Protein AF-A0A963TDX3-F1 (afdb_monomer_lite)

Radius of gyration: 19.66 Å; chains: 1; bounding box: 29×56×54 Å

Secondary structure (DSSP, 8-state):
------------------TTSTTPPPPHHHHHHHHHHHHHHHHHSS--SSHHHHHHHHHHTTEEEEEEE-TTSPEEEEETTSTT-EEEE-PPPTTTSS-TT--SEEEESSHHHHH-TTT-PEEE-TTS-SEEE-

Foldseek 3Di:
DDDDDPPDDDPPPPPPCPVPPPDDPQDPVNVVVVVVVVVVVVVQFAEDPDLVVLQVLCVVLQWHWDPDAAPVGWTKTDRPVDQQKIKTFPQDDPVPNDDPQRFGIFIDSHSVCSNDPVNRTFGHTSNNPDTRGD

Sequence (134 aa):
MNCHRNLKFKPDAASVTNPAYSNAPILRQDVERLEAYQNELSRNHGQFNTEPEAVAKSRELGYHPTSQRTRTGARFYKNYNKKNDYISRDIPSRTTEKTHNGGAWKRAKSPDALNSKTIRPRTFNRNLEIRLGD

Structure (mmCIF, N/CA/C/O backbone):
data_AF-A0A963TDX3-F1
#
_entry.id   AF-A0A963TDX3-F1
#
loop_
_atom_site.group_PDB
_atom_site.id
_atom_site.type_symbol
_atom_site.label_atom_id
_atom_site.label_alt_id
_atom_site.label_comp_id
_atom_site.label_asym_id
_atom_site.label_entity_id
_atom_site.label_seq_id
_atom_site.pdbx_PDB_ins_code
_atom_site.Cartn_x
_atom_site.Cartn_y
_atom_site.Cartn_z
_atom_site.occupancy
_atom_site.B_iso_or_equiv
_atom_site.auth_seq_id
_atom_site.auth_comp_id
_atom_site.auth_asym_id
_atom_site.auth_atom_id
_atom_site.pdbx_PDB_model_num
ATOM 1 N N . MET A 1 1 ? 1.841 -34.440 -29.539 1.00 36.19 1 MET A N 1
ATOM 2 C CA . MET A 1 1 ? 2.676 -33.346 -30.073 1.00 36.19 1 MET A CA 1
ATOM 3 C C . MET A 1 1 ? 1.971 -32.009 -29.879 1.00 36.19 1 MET A C 1
ATOM 5 O O . MET A 1 1 ? 0.850 -31.852 -30.334 1.00 36.19 1 MET A O 1
ATOM 9 N N . ASN A 1 2 ? 2.645 -31.116 -29.150 1.00 38.56 2 ASN A N 1
ATOM 10 C CA . ASN A 1 2 ? 2.612 -29.647 -29.177 1.00 38.56 2 ASN A CA 1
ATOM 11 C C . ASN A 1 2 ? 1.271 -28.887 -29.195 1.00 38.56 2 ASN A C 1
ATOM 13 O O . ASN A 1 2 ? 0.738 -28.493 -30.224 1.00 38.56 2 ASN A O 1
ATOM 17 N N . CYS A 1 3 ? 0.814 -28.587 -27.978 1.00 40.19 3 CYS A N 1
ATOM 18 C CA . CYS A 1 3 ? 0.709 -27.245 -27.388 1.00 40.19 3 CYS A CA 1
ATOM 19 C C . CYS A 1 3 ? 1.058 -26.043 -28.301 1.00 40.19 3 CYS A C 1
ATOM 21 O O . CYS A 1 3 ? 2.167 -26.002 -28.818 1.00 40.19 3 CYS A O 1
ATOM 23 N N . HIS A 1 4 ? 0.197 -25.012 -28.327 1.00 35.28 4 HIS A N 1
ATOM 24 C CA . HIS A 1 4 ? 0.498 -23.580 -28.069 1.00 35.28 4 HIS A CA 1
ATOM 25 C C . HIS A 1 4 ? -0.655 -22.688 -28.577 1.00 35.28 4 HIS A C 1
ATOM 27 O O . HIS A 1 4 ? -0.674 -22.255 -29.726 1.00 35.28 4 HIS A O 1
ATOM 33 N N . ARG A 1 5 ? -1.623 -22.365 -27.705 1.00 44.19 5 ARG A N 1
ATOM 34 C CA . ARG A 1 5 ? -2.576 -21.269 -27.948 1.00 44.19 5 ARG A CA 1
ATOM 35 C C . ARG A 1 5 ? -2.016 -19.992 -27.315 1.00 44.19 5 ARG A C 1
ATOM 37 O O . ARG A 1 5 ? -2.227 -19.726 -26.138 1.00 44.19 5 ARG A O 1
ATOM 44 N N . ASN A 1 6 ? -1.279 -19.220 -28.111 1.00 41.41 6 ASN A N 1
ATOM 45 C CA . ASN A 1 6 ? -0.941 -17.831 -27.804 1.00 41.41 6 ASN A CA 1
ATOM 46 C C . ASN A 1 6 ? -2.198 -16.969 -27.999 1.00 41.41 6 ASN A C 1
ATOM 48 O O . ASN A 1 6 ? -2.456 -16.475 -29.096 1.00 41.41 6 ASN A O 1
ATOM 52 N N . LEU A 1 7 ? -2.990 -16.789 -26.942 1.00 39.56 7 LEU A N 1
ATOM 53 C CA . LEU A 1 7 ? -4.008 -15.738 -26.896 1.00 39.56 7 LEU A CA 1
ATOM 54 C C . LEU A 1 7 ? -3.297 -14.395 -26.689 1.00 39.56 7 LEU A C 1
ATOM 56 O O . LEU A 1 7 ? -3.092 -13.941 -25.567 1.00 39.56 7 LEU A O 1
ATOM 60 N N . LYS A 1 8 ? -2.880 -13.774 -27.797 1.00 40.88 8 LYS A N 1
ATOM 61 C CA . LYS A 1 8 ? -2.513 -12.356 -27.823 1.00 40.88 8 LYS A CA 1
ATOM 62 C C . LYS A 1 8 ? -3.788 -11.548 -27.584 1.00 40.88 8 LYS A C 1
ATOM 64 O O . LYS A 1 8 ? -4.683 -11.553 -28.425 1.00 40.88 8 LYS A O 1
ATOM 69 N N . PHE A 1 9 ? -3.863 -10.877 -26.441 1.00 39.81 9 PHE A N 1
ATOM 70 C CA . PHE A 1 9 ? -4.867 -9.854 -26.169 1.00 39.81 9 PHE A CA 1
ATOM 71 C C . PHE A 1 9 ? -4.700 -8.747 -27.223 1.00 39.81 9 PHE A C 1
ATOM 73 O O . PHE A 1 9 ? -3.680 -8.058 -27.241 1.00 39.81 9 PHE A O 1
ATOM 80 N N . LYS A 1 10 ? -5.650 -8.630 -28.155 1.00 38.56 10 LYS A N 1
ATOM 81 C CA . LYS A 1 10 ? -5.771 -7.456 -29.022 1.00 38.56 10 LYS A CA 1
ATOM 82 C C . LYS A 1 10 ? -6.638 -6.454 -28.258 1.00 38.56 10 LYS A C 1
ATOM 84 O O . LYS A 1 10 ? -7.772 -6.811 -27.953 1.00 38.56 10 LYS A O 1
ATOM 89 N N . PRO A 1 11 ? -6.155 -5.255 -27.901 1.00 41.16 11 PRO A N 1
ATOM 90 C CA . PRO A 1 11 ? -7.074 -4.215 -27.474 1.00 41.16 11 PRO A CA 1
ATOM 91 C C . PRO A 1 11 ? -7.937 -3.843 -28.684 1.00 41.16 11 PRO A C 1
ATOM 93 O O . PRO A 1 11 ? -7.400 -3.493 -29.737 1.00 41.16 11 PRO A O 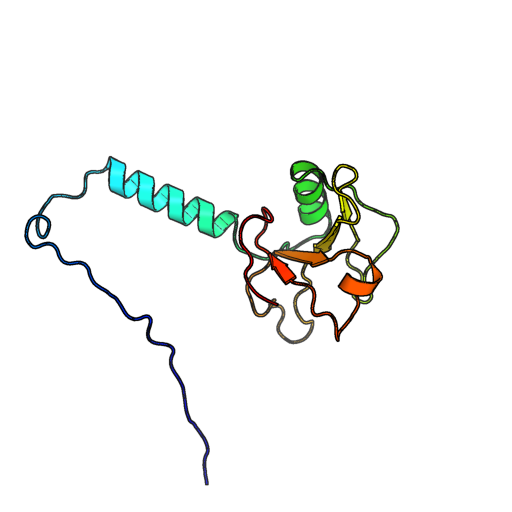1
ATOM 96 N N . ASP A 1 12 ? -9.258 -3.961 -28.544 1.00 38.00 12 ASP A N 1
ATOM 97 C CA . ASP A 1 12 ? -10.204 -3.393 -29.499 1.00 38.00 12 ASP A CA 1
ATOM 98 C C . ASP A 1 12 ? -9.981 -1.882 -29.526 1.00 38.00 12 ASP A C 1
ATOM 100 O O . ASP A 1 12 ? -10.385 -1.137 -28.631 1.00 38.00 12 ASP A O 1
ATOM 104 N N . ALA A 1 13 ? -9.278 -1.436 -30.562 1.00 43.72 13 ALA A N 1
ATOM 105 C CA . ALA A 1 13 ? -9.237 -0.047 -30.953 1.00 43.72 13 ALA A CA 1
ATOM 106 C C . ALA A 1 13 ? -10.621 0.304 -31.505 1.00 43.72 13 ALA A C 1
ATOM 108 O O . ALA A 1 13 ? -10.854 0.262 -32.711 1.00 43.72 13 ALA A O 1
ATOM 109 N N . ALA A 1 14 ? -11.551 0.654 -30.617 1.00 42.44 14 ALA A N 1
ATOM 110 C CA . ALA A 1 14 ? -12.690 1.473 -30.995 1.00 42.44 14 ALA A CA 1
ATOM 111 C C . ALA A 1 14 ? -12.148 2.862 -31.358 1.00 42.44 14 ALA A C 1
ATOM 113 O O . ALA A 1 14 ? -12.127 3.793 -30.554 1.00 42.44 14 ALA A O 1
ATOM 114 N N . SER A 1 15 ? -11.622 2.971 -32.575 1.00 41.16 15 SER A N 1
ATOM 115 C CA . SER A 1 15 ? -11.271 4.230 -33.200 1.00 41.16 15 SER A CA 1
ATOM 116 C C . SER A 1 15 ? -12.565 4.996 -33.453 1.00 41.16 15 SER A C 1
ATOM 118 O O . SER A 1 15 ? -13.273 4.751 -34.429 1.00 41.16 15 SER A O 1
ATOM 120 N N . VAL A 1 16 ? -12.888 5.929 -32.560 1.00 42.41 16 VAL A N 1
ATOM 121 C CA . VAL A 1 16 ? -13.866 6.983 -32.834 1.00 42.41 16 VAL A CA 1
ATOM 122 C C . VAL A 1 16 ? -13.216 7.936 -33.840 1.00 42.41 16 VAL A C 1
ATOM 124 O O . VAL A 1 16 ? -12.650 8.961 -33.474 1.00 42.41 16 VAL A O 1
ATOM 127 N N . THR A 1 17 ? -13.217 7.576 -35.124 1.00 42.34 17 THR A N 1
ATOM 128 C CA . THR A 1 17 ? -12.785 8.483 -36.193 1.00 42.34 17 THR A CA 1
ATOM 129 C C . THR A 1 17 ? -13.976 9.333 -36.599 1.00 42.34 17 THR A C 1
ATOM 131 O O . THR A 1 17 ? -14.741 8.976 -37.492 1.00 42.34 17 THR A O 1
ATOM 134 N N . ASN A 1 18 ? -14.142 10.459 -35.910 1.00 40.03 18 ASN A N 1
ATOM 135 C CA . ASN A 1 18 ? -14.984 11.543 -36.393 1.00 40.03 18 ASN A CA 1
ATOM 136 C C . ASN A 1 18 ? -14.221 12.216 -37.558 1.00 40.03 18 ASN A C 1
ATOM 138 O O . ASN A 1 18 ? -13.119 12.725 -37.329 1.00 40.03 18 ASN A O 1
ATOM 142 N N . PRO A 1 19 ? -14.730 12.211 -38.805 1.00 43.31 19 PRO A N 1
ATOM 143 C CA . PRO A 1 19 ? -13.959 12.596 -39.997 1.00 43.31 19 PRO A CA 1
ATOM 144 C C . PRO A 1 19 ? -13.602 14.094 -40.083 1.00 43.31 19 PRO A C 1
ATOM 146 O O . PRO A 1 19 ? -12.936 14.510 -41.023 1.00 43.31 19 PRO A O 1
ATOM 149 N N . ALA A 1 20 ? -13.990 14.908 -39.097 1.00 41.00 20 ALA A N 1
ATOM 150 C CA . ALA A 1 20 ? -13.657 16.331 -39.030 1.00 41.00 20 ALA A CA 1
ATOM 151 C C . ALA A 1 20 ? -12.249 16.637 -38.466 1.00 41.00 20 ALA A C 1
ATOM 153 O O . ALA A 1 20 ? -11.825 17.787 -38.505 1.00 41.00 20 ALA A O 1
ATOM 154 N N . TYR A 1 21 ? -11.515 15.643 -37.947 1.00 46.25 21 TYR A N 1
ATOM 155 C CA . TYR A 1 21 ? -10.248 15.861 -37.222 1.00 46.25 21 TYR A CA 1
ATOM 156 C C . TYR A 1 21 ? -9.044 15.083 -37.773 1.00 46.25 21 TYR A C 1
ATOM 158 O O . TYR A 1 21 ? -8.055 14.893 -37.071 1.00 46.25 21 TYR A O 1
ATOM 166 N N . SER A 1 22 ? -9.074 14.624 -39.025 1.00 45.69 22 SER A N 1
ATOM 167 C CA . SER A 1 22 ? -7.999 13.764 -39.543 1.00 45.69 22 SER A CA 1
ATOM 168 C C . SER A 1 22 ? -6.717 14.498 -39.967 1.00 45.69 22 SER A C 1
ATOM 170 O O . SER A 1 22 ? -5.749 13.820 -40.279 1.00 45.69 22 SER A O 1
ATOM 172 N N . ASN A 1 23 ? -6.680 15.840 -39.976 1.00 52.78 23 ASN A N 1
ATOM 173 C CA . ASN A 1 23 ? -5.520 16.632 -40.434 1.00 52.78 23 ASN A CA 1
ATOM 174 C C . ASN A 1 23 ? -5.281 17.936 -39.637 1.00 52.78 23 ASN A C 1
ATOM 176 O O . ASN A 1 23 ? -4.645 18.861 -40.142 1.00 52.78 23 ASN A O 1
ATOM 180 N N . ALA A 1 24 ? -5.795 18.056 -38.408 1.00 52.56 24 ALA A N 1
ATOM 181 C CA . ALA A 1 24 ? -5.454 19.207 -37.571 1.00 52.56 24 ALA A CA 1
ATOM 182 C C . ALA A 1 24 ? -3.998 19.066 -37.081 1.00 52.56 24 ALA A C 1
ATOM 184 O O . ALA A 1 24 ? -3.658 18.011 -36.538 1.00 52.56 24 ALA A O 1
ATOM 185 N N . PRO A 1 25 ? -3.123 20.077 -37.251 1.00 58.53 25 PRO A N 1
ATOM 186 C CA . PRO A 1 25 ? -1.798 20.033 -36.651 1.00 58.53 25 PRO A CA 1
ATOM 187 C C . PRO A 1 25 ? -1.965 19.954 -35.132 1.00 58.53 25 PRO A C 1
ATOM 189 O O . PRO A 1 25 ? -2.556 20.847 -34.525 1.00 58.53 25 PRO A O 1
ATOM 192 N N . ILE A 1 26 ? -1.473 18.871 -34.524 1.00 59.91 26 ILE A N 1
ATOM 193 C CA . ILE A 1 26 ? -1.440 18.739 -33.066 1.00 59.91 26 ILE A CA 1
ATOM 194 C C . ILE A 1 26 ? -0.621 19.918 -32.538 1.00 59.91 26 ILE A C 1
ATOM 196 O O . ILE A 1 26 ? 0.539 20.101 -32.918 1.00 59.91 26 ILE A O 1
ATOM 200 N N . LEU A 1 27 ? -1.240 20.756 -31.708 1.00 70.44 27 LEU A N 1
ATOM 201 C CA . LEU A 1 27 ? -0.572 21.923 -31.147 1.00 70.44 27 LEU A CA 1
ATOM 202 C C . LEU A 1 27 ? 0.563 21.452 -30.232 1.00 70.44 27 LEU A C 1
ATOM 204 O O . LEU A 1 27 ? 0.430 20.450 -29.531 1.00 70.44 27 LEU A O 1
ATOM 208 N N . ARG A 1 28 ? 1.679 22.191 -30.190 1.00 71.00 28 ARG A N 1
ATOM 209 C CA . ARG A 1 28 ? 2.822 21.854 -29.315 1.00 71.00 28 ARG A CA 1
ATOM 210 C C . ARG A 1 28 ? 2.401 21.659 -27.852 1.00 71.00 28 ARG A C 1
ATOM 212 O O . ARG A 1 28 ? 2.864 20.726 -27.211 1.00 71.00 28 ARG A O 1
ATOM 219 N N . GLN A 1 29 ? 1.443 22.457 -27.380 1.00 70.56 29 GLN A N 1
ATOM 220 C CA . GLN A 1 29 ? 0.854 22.329 -26.042 1.00 70.56 29 GLN A CA 1
ATOM 221 C C . GLN A 1 29 ? 0.143 20.987 -25.802 1.00 70.56 29 GLN A C 1
ATOM 223 O O . GLN A 1 29 ? 0.140 20.495 -24.676 1.00 70.56 29 GLN A O 1
ATOM 228 N N . ASP A 1 30 ? -0.448 20.374 -26.830 1.00 75.75 30 ASP A N 1
ATOM 229 C CA . ASP A 1 30 ? -1.094 19.066 -26.700 1.00 75.75 30 ASP A CA 1
ATOM 230 C C . ASP A 1 30 ? -0.059 17.936 -26.657 1.00 75.75 30 ASP A C 1
ATOM 232 O O . ASP A 1 30 ? -0.222 17.003 -25.873 1.00 75.75 30 ASP A O 1
ATOM 236 N N . VAL A 1 31 ? 1.036 18.042 -27.423 1.00 78.00 31 VAL A N 1
ATOM 237 C CA . VAL A 1 31 ? 2.172 17.104 -27.333 1.00 78.00 31 VAL A CA 1
ATOM 238 C C . VAL A 1 31 ? 2.805 17.172 -25.943 1.00 78.00 31 VAL A C 1
ATOM 240 O O . VAL A 1 31 ? 2.950 16.141 -25.293 1.00 78.00 31 VAL A O 1
ATOM 243 N N . GLU A 1 32 ? 3.082 18.377 -25.441 1.00 75.56 32 GLU A N 1
ATOM 244 C CA . GLU A 1 32 ? 3.624 18.591 -24.093 1.00 75.56 32 GLU A CA 1
ATOM 245 C C . GLU A 1 32 ? 2.690 18.035 -23.005 1.00 75.56 32 GLU A C 1
ATOM 247 O O . GLU A 1 32 ? 3.141 17.376 -22.066 1.00 75.56 32 GLU A O 1
ATOM 252 N N . ARG A 1 33 ? 1.370 18.233 -23.145 1.00 78.75 33 ARG A N 1
ATOM 253 C CA . ARG A 1 33 ? 0.371 17.665 -22.227 1.00 78.75 33 ARG A CA 1
ATOM 254 C C . ARG A 1 33 ? 0.383 16.134 -22.254 1.00 78.75 33 ARG A C 1
ATOM 256 O O . ARG A 1 33 ? 0.312 15.507 -21.197 1.00 78.75 33 ARG A O 1
ATOM 263 N N . LEU A 1 34 ? 0.464 15.527 -23.438 1.00 77.19 34 LEU A N 1
ATOM 264 C CA . LEU A 1 34 ? 0.514 14.072 -23.594 1.00 77.19 34 LEU A CA 1
ATOM 265 C C . LEU A 1 34 ? 1.810 13.487 -23.021 1.00 77.19 34 LEU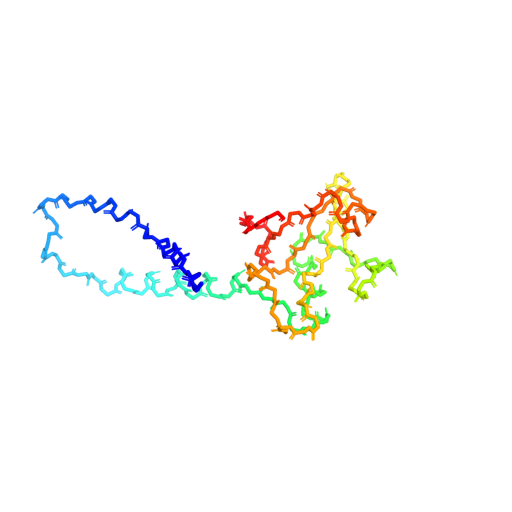 A C 1
ATOM 267 O O . LEU A 1 34 ? 1.761 12.474 -22.325 1.00 77.19 34 LEU A O 1
ATOM 271 N N . GLU A 1 35 ? 2.952 14.132 -23.249 1.00 76.56 35 GLU A N 1
ATOM 272 C CA . GLU A 1 35 ? 4.238 13.726 -22.676 1.00 76.56 35 GLU A CA 1
ATOM 273 C C . GLU A 1 35 ? 4.234 13.826 -21.147 1.00 76.56 35 GLU A C 1
ATOM 275 O O . GLU A 1 35 ? 4.667 12.893 -20.465 1.00 76.56 35 GLU A O 1
ATOM 280 N N . ALA A 1 36 ? 3.682 14.907 -20.589 1.00 72.69 36 ALA A N 1
ATOM 281 C CA . ALA A 1 36 ? 3.515 15.064 -19.147 1.00 72.69 36 ALA A CA 1
ATOM 282 C C . ALA A 1 36 ? 2.640 13.951 -18.551 1.00 72.69 36 ALA A C 1
ATOM 284 O O . ALA A 1 36 ? 3.011 13.361 -17.537 1.00 72.69 36 ALA A O 1
ATOM 285 N N . TYR A 1 37 ? 1.535 13.606 -19.217 1.00 74.12 37 TYR A N 1
ATOM 286 C CA . TYR A 1 37 ? 0.647 12.521 -18.800 1.00 74.12 37 TYR A CA 1
ATOM 287 C C . TYR A 1 37 ? 1.340 11.150 -18.832 1.00 74.12 37 TYR A C 1
ATOM 289 O O . TYR A 1 37 ? 1.244 10.378 -17.878 1.00 74.12 37 TYR A O 1
ATOM 297 N N . GLN A 1 38 ? 2.100 10.849 -19.889 1.00 67.62 38 GLN A N 1
ATOM 298 C CA . GLN A 1 38 ? 2.877 9.605 -19.969 1.00 67.62 38 GLN A CA 1
ATOM 299 C C . GLN A 1 38 ? 3.976 9.540 -18.899 1.00 67.62 38 GLN A C 1
ATOM 301 O O . GLN A 1 38 ? 4.233 8.480 -18.328 1.00 67.62 38 GLN A O 1
ATOM 306 N N . ASN A 1 39 ? 4.610 10.672 -18.588 1.00 71.88 39 ASN A N 1
ATOM 307 C CA . ASN A 1 39 ? 5.628 10.769 -17.545 1.00 71.88 39 ASN A CA 1
ATOM 308 C C . ASN A 1 39 ? 5.030 10.628 -16.134 1.00 71.88 39 ASN A C 1
ATOM 310 O O . ASN A 1 39 ? 5.607 9.982 -15.263 1.00 71.88 39 ASN A O 1
ATOM 314 N N . GLU A 1 40 ? 3.847 11.189 -15.900 1.00 69.94 40 GLU A N 1
ATOM 315 C CA . GLU A 1 40 ? 3.092 10.980 -14.668 1.00 69.94 40 GLU A CA 1
ATOM 316 C C . GLU A 1 40 ? 2.703 9.505 -14.506 1.00 69.94 40 GLU A C 1
ATOM 318 O O . GLU A 1 40 ? 2.968 8.906 -13.461 1.00 69.94 40 GLU A O 1
ATOM 323 N N . LEU A 1 41 ? 2.153 8.887 -15.554 1.00 67.00 41 LEU A N 1
ATOM 324 C CA . LEU A 1 41 ? 1.825 7.464 -15.558 1.00 67.00 41 LEU A CA 1
ATOM 325 C C . LEU A 1 41 ? 3.055 6.598 -15.282 1.00 67.00 41 LEU A C 1
ATOM 327 O O . LEU A 1 41 ? 2.975 5.704 -14.443 1.00 67.00 41 LEU A O 1
ATOM 331 N N . SER A 1 42 ? 4.193 6.868 -15.927 1.00 65.88 42 SER A N 1
ATOM 332 C CA . SER A 1 42 ? 5.417 6.079 -15.743 1.00 65.88 42 SER A CA 1
ATOM 333 C C . SER A 1 42 ? 6.006 6.211 -14.336 1.00 65.88 42 SER A C 1
ATOM 335 O O . SER A 1 42 ? 6.522 5.234 -13.800 1.00 65.88 42 SER A O 1
ATOM 337 N N . ARG A 1 43 ? 5.885 7.388 -13.706 1.00 65.75 43 ARG A N 1
ATOM 338 C CA . ARG A 1 43 ? 6.310 7.624 -12.317 1.00 65.75 43 ARG A CA 1
ATOM 339 C C . ARG A 1 43 ? 5.360 7.012 -11.297 1.00 65.75 43 ARG A C 1
ATOM 341 O O . ARG A 1 43 ? 5.811 6.590 -10.233 1.00 65.75 43 ARG A O 1
ATOM 348 N N . ASN A 1 44 ? 4.066 6.972 -11.607 1.00 69.06 44 ASN A N 1
ATOM 349 C CA . ASN A 1 44 ? 3.017 6.480 -10.715 1.00 69.06 44 ASN A CA 1
ATOM 350 C C . ASN A 1 44 ? 2.799 4.964 -10.832 1.00 69.06 44 ASN A C 1
ATOM 352 O O . ASN A 1 44 ? 2.322 4.337 -9.880 1.00 69.06 44 ASN A O 1
ATOM 356 N N . HIS A 1 45 ? 3.170 4.355 -11.958 1.00 67.00 45 HIS A N 1
ATOM 357 C CA . HIS A 1 45 ? 3.300 2.909 -12.116 1.00 67.00 45 HIS A CA 1
ATOM 358 C C . HIS A 1 45 ? 4.673 2.422 -11.652 1.00 67.00 45 HIS A C 1
ATOM 360 O O . HIS A 1 45 ? 5.675 3.115 -11.776 1.00 67.00 45 HIS A O 1
ATOM 366 N N . GLY A 1 46 ? 4.733 1.193 -11.144 1.00 71.12 46 GLY A N 1
ATOM 367 C CA . GLY A 1 46 ? 6.001 0.539 -10.847 1.00 71.12 46 GLY A CA 1
ATOM 368 C C . GLY A 1 46 ? 6.217 0.202 -9.379 1.00 71.12 46 GLY A C 1
ATOM 369 O O . GLY A 1 46 ? 5.502 0.632 -8.475 1.00 71.12 46 GLY A O 1
ATOM 370 N N . GLN A 1 47 ? 7.226 -0.634 -9.177 1.00 77.75 47 GLN A N 1
ATOM 371 C CA . GLN A 1 47 ? 7.592 -1.228 -7.899 1.00 77.75 47 GLN A CA 1
ATOM 372 C C . GLN A 1 47 ? 8.477 -0.264 -7.106 1.00 77.75 47 GLN A C 1
ATOM 374 O O . GLN A 1 47 ? 9.220 0.522 -7.691 1.00 77.75 47 GLN A O 1
ATOM 379 N N . PHE A 1 48 ? 8.457 -0.360 -5.776 1.00 84.12 48 PHE A N 1
ATOM 380 C CA . PHE A 1 48 ? 9.499 0.277 -4.969 1.00 84.12 48 PHE A CA 1
ATOM 381 C C . PHE A 1 48 ? 10.722 -0.633 -4.906 1.00 84.12 48 PHE A C 1
ATOM 383 O O . PHE A 1 48 ? 10.623 -1.784 -4.459 1.00 84.12 48 PHE A O 1
ATOM 390 N N . ASN A 1 49 ? 11.878 -0.095 -5.283 1.00 76.81 49 ASN A N 1
ATOM 391 C CA . ASN A 1 49 ? 13.131 -0.848 -5.292 1.00 76.81 49 ASN A CA 1
ATOM 392 C C . ASN A 1 49 ? 13.665 -1.049 -3.868 1.00 76.81 49 ASN A C 1
ATOM 394 O O . ASN A 1 49 ? 14.299 -2.061 -3.573 1.00 76.81 49 ASN A O 1
ATOM 398 N N . THR A 1 50 ? 13.359 -0.123 -2.953 1.00 85.31 50 THR A N 1
ATOM 399 C CA . THR A 1 50 ? 13.888 -0.135 -1.581 1.00 85.31 50 THR A CA 1
ATOM 400 C C . THR A 1 50 ? 12.801 0.104 -0.523 1.00 85.31 50 THR A C 1
ATOM 402 O O . THR A 1 50 ? 11.754 0.691 -0.799 1.00 85.31 50 THR A O 1
ATOM 405 N N . GLU A 1 51 ? 13.027 -0.361 0.716 1.00 87.06 51 GLU A N 1
ATOM 406 C CA . GLU A 1 51 ? 12.124 -0.071 1.849 1.00 87.06 51 GLU A CA 1
ATOM 407 C C . GLU A 1 51 ? 12.066 1.435 2.179 1.00 87.06 51 GLU A C 1
ATOM 409 O O . GLU A 1 51 ? 10.952 1.933 2.337 1.00 87.06 51 GLU A O 1
ATOM 414 N N . PRO A 1 52 ? 13.183 2.194 2.237 1.00 91.56 52 PRO A N 1
ATOM 415 C CA . PRO A 1 52 ? 13.139 3.635 2.503 1.00 91.56 52 PRO A CA 1
ATOM 416 C C . PRO A 1 52 ? 12.268 4.424 1.521 1.00 91.56 52 PRO A C 1
ATOM 418 O O . PRO A 1 52 ? 11.504 5.290 1.942 1.00 91.56 52 PRO A O 1
ATOM 421 N N . GLU A 1 53 ? 12.319 4.084 0.232 1.00 90.19 53 GLU A N 1
ATOM 422 C CA . GLU A 1 53 ? 11.483 4.704 -0.801 1.00 90.19 53 GLU A CA 1
ATOM 423 C C . GLU A 1 53 ? 9.988 4.454 -0.544 1.00 90.19 53 GLU A C 1
ATOM 425 O O . GLU A 1 53 ? 9.172 5.376 -0.592 1.00 90.19 53 GLU A O 1
ATOM 430 N N . ALA A 1 54 ? 9.630 3.216 -0.192 1.00 91.19 54 ALA A N 1
ATOM 431 C CA . ALA A 1 54 ? 8.265 2.876 0.190 1.00 91.19 54 ALA A CA 1
ATOM 432 C C . ALA A 1 54 ? 7.838 3.606 1.476 1.00 91.19 54 ALA A C 1
ATOM 434 O O . ALA A 1 54 ? 6.716 4.094 1.556 1.00 91.19 54 ALA A O 1
ATOM 435 N N . VAL A 1 55 ? 8.720 3.737 2.474 1.00 94.50 55 VAL A N 1
ATOM 436 C CA . VAL A 1 55 ? 8.429 4.474 3.719 1.00 94.50 55 VAL A CA 1
ATOM 437 C C . VAL A 1 55 ? 8.163 5.955 3.446 1.00 94.50 55 VAL A C 1
ATOM 439 O O . VAL A 1 55 ? 7.219 6.513 4.005 1.00 94.50 55 VAL A O 1
ATOM 442 N N . ALA A 1 56 ? 8.976 6.599 2.607 1.00 93.81 56 ALA A N 1
ATOM 443 C CA . ALA A 1 56 ? 8.760 7.991 2.225 1.00 93.81 56 ALA A CA 1
ATOM 444 C C . ALA A 1 56 ? 7.392 8.148 1.551 1.00 93.81 56 ALA A C 1
ATOM 446 O O . ALA A 1 56 ? 6.560 8.936 2.008 1.00 93.81 56 ALA A O 1
ATOM 447 N N . LYS A 1 57 ? 7.102 7.294 0.561 1.00 93.56 57 LYS A N 1
ATOM 448 C CA . LYS A 1 57 ? 5.839 7.364 -0.173 1.00 93.56 57 LYS A CA 1
ATOM 449 C C . LYS A 1 57 ? 4.623 7.029 0.691 1.00 93.56 57 LYS A C 1
ATOM 451 O O . LYS A 1 57 ? 3.577 7.649 0.538 1.00 93.56 57 LYS A O 1
ATOM 456 N N . SER A 1 58 ? 4.735 6.089 1.632 1.00 94.50 58 SER A N 1
ATOM 457 C CA . SER A 1 58 ? 3.626 5.764 2.534 1.00 94.50 58 SER A CA 1
ATOM 458 C C . SER A 1 58 ? 3.228 6.976 3.377 1.00 94.50 58 SER A C 1
ATOM 460 O O . SER A 1 58 ? 2.039 7.217 3.567 1.00 94.50 58 SER A O 1
ATOM 462 N N . ARG A 1 59 ? 4.214 7.745 3.862 1.00 95.38 59 ARG A N 1
ATOM 463 C CA . ARG A 1 59 ? 3.983 8.936 4.690 1.00 95.38 59 ARG A CA 1
ATOM 464 C C . ARG A 1 59 ? 3.265 10.032 3.913 1.00 95.38 59 ARG A C 1
ATOM 466 O O . ARG A 1 59 ? 2.314 10.593 4.444 1.00 95.38 59 ARG A O 1
ATOM 473 N N . GLU A 1 60 ? 3.652 10.270 2.659 1.00 94.06 60 GLU A N 1
ATOM 474 C CA . GLU A 1 60 ? 2.937 11.191 1.759 1.00 94.06 60 GLU A CA 1
ATOM 475 C C . GLU A 1 60 ? 1.457 10.808 1.606 1.00 94.06 60 GLU A C 1
ATOM 477 O O . GLU A 1 60 ? 0.585 11.668 1.570 1.00 94.06 60 GLU A O 1
ATOM 482 N N . LEU A 1 61 ? 1.158 9.506 1.580 1.00 92.44 61 LEU A N 1
ATOM 483 C CA . LEU A 1 61 ? -0.202 8.972 1.449 1.00 92.44 61 LEU A CA 1
ATOM 484 C C . LEU A 1 61 ? -0.974 8.907 2.784 1.00 92.44 61 LEU A C 1
ATOM 486 O O . LEU A 1 61 ? -2.076 8.348 2.839 1.00 92.44 61 LEU A O 1
ATOM 490 N N . GLY A 1 62 ? -0.403 9.424 3.877 1.00 94.88 62 GLY A N 1
ATOM 491 C CA . GLY A 1 62 ? -1.004 9.398 5.215 1.00 94.88 62 GLY A CA 1
ATOM 492 C C . GLY A 1 62 ? -0.947 8.030 5.905 1.00 94.88 62 GLY A C 1
ATOM 493 O O . GLY A 1 62 ? -1.733 7.750 6.812 1.00 94.88 62 GLY A O 1
ATOM 494 N N . TYR A 1 63 ? -0.049 7.149 5.464 1.00 96.19 63 TYR A N 1
ATOM 495 C CA . TYR A 1 63 ? 0.218 5.866 6.102 1.00 96.19 63 TYR A CA 1
ATOM 496 C C . TYR A 1 63 ? 1.493 5.922 6.932 1.00 96.19 63 TYR A C 1
ATOM 498 O O . TYR A 1 63 ? 2.544 6.410 6.511 1.00 96.19 63 TYR A O 1
ATOM 506 N N . HIS A 1 64 ? 1.420 5.309 8.103 1.00 95.12 64 HIS A N 1
ATOM 507 C CA . HIS A 1 64 ? 2.514 5.279 9.053 1.00 95.12 64 HIS A CA 1
ATOM 508 C C . HIS A 1 64 ? 3.094 3.868 9.152 1.00 95.12 64 HIS A C 1
ATOM 510 O O . HIS A 1 64 ? 2.330 2.897 9.197 1.00 95.12 64 HIS A O 1
ATOM 516 N N . PRO A 1 65 ? 4.430 3.732 9.198 1.00 94.25 65 PRO A N 1
ATOM 517 C CA . PRO A 1 65 ? 5.078 2.442 9.371 1.00 94.25 65 PRO A CA 1
ATOM 518 C C . PRO A 1 65 ? 4.709 1.832 10.721 1.00 94.25 65 PRO A C 1
ATOM 520 O O . PRO A 1 65 ? 4.687 2.513 11.744 1.00 94.25 65 PRO A O 1
ATOM 523 N N . THR A 1 66 ? 4.466 0.529 10.722 1.00 92.81 66 THR A N 1
ATOM 524 C CA . THR A 1 66 ? 4.270 -0.256 11.943 1.00 92.81 66 THR A CA 1
ATOM 525 C C . THR A 1 66 ? 5.529 -1.072 12.261 1.00 92.81 66 THR A C 1
ATOM 527 O O . THR A 1 66 ? 6.469 -1.143 11.458 1.00 92.81 66 THR A O 1
ATOM 530 N N . SER A 1 67 ? 5.565 -1.687 13.444 1.00 92.19 67 SER A N 1
ATOM 531 C CA . SER A 1 67 ? 6.587 -2.676 13.816 1.00 92.19 67 SER A CA 1
ATOM 532 C C . SER A 1 67 ? 6.354 -4.044 13.164 1.00 92.19 67 SER A C 1
ATOM 534 O O . SER A 1 67 ? 7.270 -4.861 13.102 1.00 92.19 67 SER A O 1
ATOM 536 N N . GLN A 1 68 ? 5.146 -4.298 12.659 1.00 91.69 68 GLN A N 1
ATOM 537 C CA . GLN A 1 68 ? 4.767 -5.574 12.067 1.00 91.69 68 GLN A CA 1
ATOM 538 C C . GLN A 1 68 ? 5.260 -5.691 10.616 1.00 91.69 68 GLN A C 1
ATOM 540 O O . GLN A 1 68 ? 5.376 -4.703 9.881 1.00 91.69 68 GLN A O 1
ATOM 545 N N . ARG A 1 69 ? 5.522 -6.930 10.189 1.00 92.75 69 ARG A N 1
ATOM 546 C CA . ARG A 1 69 ? 6.021 -7.257 8.849 1.00 92.75 69 ARG A CA 1
ATOM 547 C C . ARG A 1 69 ? 5.224 -8.383 8.198 1.00 92.75 69 ARG A C 1
ATOM 549 O O . ARG A 1 69 ? 4.655 -9.238 8.876 1.00 92.75 69 ARG A O 1
ATOM 556 N N . THR A 1 70 ? 5.201 -8.380 6.870 1.00 88.94 70 THR A N 1
ATOM 557 C CA . THR A 1 70 ? 4.665 -9.467 6.054 1.00 88.94 70 THR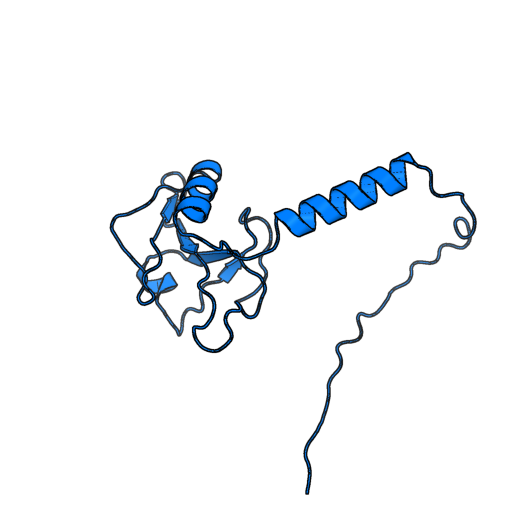 A CA 1
ATOM 558 C C . THR A 1 70 ? 5.536 -10.711 6.205 1.00 88.94 70 THR A C 1
ATOM 560 O O . THR A 1 70 ? 6.705 -10.634 6.587 1.00 88.94 70 THR A O 1
ATOM 563 N N . ARG A 1 71 ? 5.004 -11.871 5.810 1.00 85.25 71 ARG A N 1
ATOM 564 C CA . ARG A 1 71 ? 5.770 -13.132 5.741 1.00 85.25 71 ARG A CA 1
ATOM 565 C C . ARG A 1 71 ? 7.004 -13.044 4.838 1.00 85.25 71 ARG A C 1
ATOM 567 O O . ARG A 1 71 ? 7.952 -13.797 5.015 1.00 85.25 71 ARG A O 1
ATOM 574 N N . THR A 1 72 ? 6.982 -12.135 3.869 1.00 82.31 72 THR A N 1
ATOM 575 C CA . THR A 1 72 ? 8.075 -11.873 2.924 1.00 82.31 72 THR A CA 1
ATOM 576 C C . THR A 1 72 ? 9.016 -10.756 3.389 1.00 82.31 72 THR A C 1
ATOM 578 O O . THR A 1 72 ? 9.934 -10.390 2.662 1.00 82.31 72 THR A O 1
ATOM 581 N N . GLY A 1 73 ? 8.812 -10.216 4.596 1.00 86.38 73 GLY A N 1
ATOM 582 C CA . GLY A 1 73 ? 9.696 -9.238 5.230 1.00 86.38 73 GLY A CA 1
ATOM 583 C C . GLY A 1 73 ? 9.392 -7.769 4.921 1.00 86.38 73 GLY A C 1
ATOM 584 O O . GLY A 1 73 ? 10.067 -6.904 5.475 1.00 86.38 73 GLY A O 1
ATOM 585 N N . ALA A 1 74 ? 8.380 -7.448 4.103 1.00 89.44 74 ALA A N 1
ATOM 586 C CA . ALA A 1 74 ? 7.964 -6.056 3.908 1.00 89.44 74 ALA A CA 1
ATOM 587 C C . ALA A 1 74 ? 7.276 -5.513 5.157 1.00 89.44 74 ALA A C 1
ATOM 589 O O . ALA A 1 74 ? 6.512 -6.203 5.826 1.00 89.44 74 ALA A O 1
ATOM 590 N N . ARG A 1 75 ? 7.503 -4.239 5.451 1.00 93.94 75 ARG A N 1
ATOM 591 C CA . ARG A 1 75 ? 6.818 -3.553 6.542 1.00 93.94 75 ARG A CA 1
ATOM 592 C C . ARG A 1 75 ? 5.334 -3.342 6.231 1.00 93.94 75 ARG A C 1
ATOM 594 O O . ARG A 1 75 ? 4.970 -3.055 5.089 1.00 93.94 75 ARG A O 1
ATOM 601 N N . PHE A 1 76 ? 4.492 -3.453 7.257 1.00 94.50 76 PHE A N 1
ATOM 602 C CA . PHE A 1 76 ? 3.111 -2.987 7.189 1.00 94.50 76 PHE A CA 1
ATOM 603 C C . PHE A 1 76 ? 3.023 -1.501 7.503 1.00 94.50 76 PHE A C 1
ATOM 605 O O . PHE A 1 76 ? 3.671 -1.009 8.432 1.00 94.50 76 PHE A O 1
ATOM 612 N N . TYR A 1 77 ? 2.148 -0.812 6.785 1.00 95.69 77 TYR A N 1
ATOM 613 C CA . TYR A 1 77 ? 1.808 0.576 7.034 1.00 95.69 77 TYR A CA 1
ATOM 614 C C . TYR A 1 77 ? 0.308 0.697 7.261 1.00 95.69 77 TYR A C 1
ATOM 616 O O . TYR A 1 77 ? -0.485 0.047 6.579 1.00 95.69 77 TYR A O 1
ATOM 624 N N . LYS A 1 78 ? -0.083 1.535 8.218 1.00 95.62 78 LYS A N 1
ATOM 625 C CA . LYS A 1 78 ? -1.481 1.753 8.591 1.00 95.62 78 LYS A CA 1
ATOM 626 C C . LYS A 1 78 ? -1.860 3.205 8.355 1.00 95.62 78 LYS A C 1
ATOM 628 O O . LYS A 1 78 ? -1.116 4.104 8.746 1.00 95.62 78 LYS A O 1
ATOM 633 N N . ASN A 1 79 ? -3.018 3.430 7.748 1.00 95.44 79 ASN A N 1
ATOM 634 C CA . ASN A 1 79 ? -3.622 4.754 7.712 1.00 95.44 79 ASN A CA 1
ATOM 635 C C . ASN A 1 79 ? -4.514 4.898 8.948 1.00 95.44 79 ASN A C 1
ATOM 637 O O . ASN A 1 79 ? -5.515 4.198 9.074 1.00 95.44 79 ASN A O 1
ATOM 641 N N . TYR A 1 80 ? -4.136 5.766 9.887 1.00 90.69 80 TYR A N 1
ATOM 642 C CA . TYR A 1 80 ? -4.888 5.936 11.135 1.00 90.69 80 TYR A CA 1
ATOM 643 C C . TYR A 1 80 ? -6.181 6.742 10.958 1.00 90.69 80 TYR A C 1
ATOM 645 O O . TYR A 1 80 ? -7.069 6.641 11.799 1.00 90.69 80 TYR A O 1
ATOM 653 N N . ASN A 1 81 ? -6.330 7.455 9.838 1.00 92.69 81 ASN A N 1
ATOM 654 C CA . ASN A 1 81 ? -7.542 8.201 9.495 1.00 92.69 81 ASN A CA 1
ATOM 655 C C . ASN A 1 81 ? -8.594 7.320 8.798 1.00 92.69 81 ASN A C 1
ATOM 657 O O . ASN A 1 81 ? -9.735 7.737 8.618 1.00 92.69 81 ASN A O 1
ATOM 661 N N . LYS A 1 82 ? -8.228 6.097 8.387 1.00 90.88 82 LYS A N 1
ATOM 662 C CA . LYS A 1 82 ? -9.119 5.141 7.721 1.00 90.88 82 LYS A CA 1
ATOM 663 C C . LYS A 1 82 ? -9.287 3.895 8.583 1.00 90.88 82 LYS A C 1
ATOM 665 O O . LYS A 1 82 ? -8.321 3.256 8.996 1.00 90.88 82 LYS A O 1
ATOM 670 N N . LYS A 1 83 ? -10.538 3.515 8.852 1.00 89.81 83 LYS A N 1
ATOM 671 C CA . LYS A 1 83 ? -10.834 2.327 9.660 1.00 89.81 83 LYS A CA 1
ATOM 672 C C . LYS A 1 83 ? -10.326 1.077 8.947 1.00 89.81 83 LYS A C 1
ATOM 674 O O . LYS A 1 83 ? -10.806 0.752 7.864 1.00 89.81 83 LYS A O 1
ATOM 679 N N . ASN A 1 84 ? -9.433 0.346 9.614 1.00 88.81 84 ASN A N 1
ATOM 680 C CA . ASN A 1 84 ? -8.921 -0.945 9.158 1.00 88.81 84 ASN A CA 1
ATOM 681 C C . ASN A 1 84 ? -8.345 -0.861 7.740 1.00 88.81 84 ASN A C 1
ATOM 683 O O . ASN A 1 84 ? -8.808 -1.563 6.850 1.00 88.81 84 ASN A O 1
ATOM 687 N N . ASP A 1 85 ? -7.378 0.028 7.521 1.00 93.94 85 ASP A N 1
ATOM 688 C CA . ASP A 1 85 ? -6.743 0.204 6.218 1.00 93.94 85 ASP A CA 1
ATOM 689 C C . ASP A 1 85 ? -5.228 0.038 6.324 1.00 93.94 85 ASP A C 1
ATOM 691 O O . ASP A 1 85 ? -4.530 0.834 6.963 1.00 93.94 85 ASP A O 1
ATOM 695 N N . TYR A 1 86 ? -4.739 -1.042 5.722 1.00 94.75 86 TYR A N 1
ATOM 696 C CA . TYR A 1 86 ? -3.352 -1.466 5.797 1.00 94.75 86 TYR A CA 1
ATOM 697 C C . TYR A 1 86 ? -2.790 -1.656 4.399 1.00 94.75 86 TYR A C 1
ATOM 699 O O . TYR A 1 86 ? -3.443 -2.232 3.524 1.00 94.75 86 TYR A O 1
ATOM 707 N N . ILE A 1 87 ? -1.542 -1.235 4.221 1.00 94.69 87 ILE A N 1
ATOM 708 C CA . ILE A 1 87 ? -0.766 -1.500 3.015 1.00 94.69 87 ILE A CA 1
ATOM 709 C C . ILE A 1 87 ? 0.556 -2.179 3.355 1.00 94.69 87 ILE A C 1
ATOM 711 O O . ILE A 1 87 ? 1.111 -2.013 4.441 1.00 94.69 87 ILE A O 1
ATOM 715 N N . SER A 1 88 ? 1.086 -2.922 2.396 1.00 93.69 88 SER A N 1
ATOM 716 C CA . SER A 1 88 ? 2.474 -3.372 2.377 1.00 93.69 88 SER A CA 1
ATOM 717 C C . SER A 1 88 ? 3.029 -3.207 0.974 1.00 93.69 88 SER A C 1
ATOM 719 O O . SER A 1 88 ? 2.280 -3.290 -0.001 1.00 93.69 88 SER A O 1
ATOM 721 N N . ARG A 1 89 ? 4.341 -3.003 0.854 1.00 92.06 89 ARG A N 1
ATOM 722 C CA . ARG A 1 89 ? 5.007 -3.003 -0.453 1.00 92.06 89 ARG A CA 1
ATOM 723 C C . ARG A 1 89 ? 4.716 -4.317 -1.189 1.00 92.06 89 ARG A C 1
ATOM 725 O O . ARG A 1 89 ? 4.810 -5.384 -0.581 1.00 92.06 89 ARG A O 1
ATOM 732 N N . ASP A 1 90 ? 4.377 -4.233 -2.474 1.00 86.31 90 ASP A N 1
ATOM 733 C CA . ASP A 1 90 ? 4.270 -5.406 -3.344 1.00 86.31 90 ASP A CA 1
ATOM 734 C C . ASP A 1 90 ? 5.688 -5.914 -3.634 1.00 86.31 90 ASP A C 1
ATOM 736 O O . ASP A 1 90 ? 6.470 -5.249 -4.314 1.00 86.31 90 ASP A O 1
ATOM 740 N N . ILE A 1 91 ? 6.069 -7.034 -3.013 1.00 79.88 91 ILE A N 1
ATOM 741 C CA . ILE A 1 91 ? 7.418 -7.589 -3.163 1.00 79.88 91 ILE A CA 1
ATOM 742 C C . ILE A 1 91 ? 7.437 -8.472 -4.420 1.00 79.88 91 ILE A C 1
ATOM 744 O O . ILE A 1 91 ? 6.627 -9.401 -4.502 1.00 79.88 91 ILE A O 1
ATOM 748 N N . PRO A 1 92 ? 8.354 -8.232 -5.377 1.00 70.56 92 PRO A N 1
ATOM 749 C CA . PRO A 1 92 ? 8.520 -9.098 -6.539 1.00 70.56 92 PRO A CA 1
ATOM 750 C C . PRO A 1 92 ? 8.858 -10.534 -6.132 1.00 70.56 92 PRO A C 1
ATOM 752 O O . PRO A 1 92 ? 9.469 -10.787 -5.092 1.00 70.56 92 PRO A O 1
ATOM 755 N N . SER A 1 93 ? 8.486 -11.500 -6.972 1.00 67.25 93 SER A N 1
ATOM 756 C CA . SER A 1 93 ? 8.895 -12.887 -6.745 1.00 67.25 93 SER A CA 1
ATOM 757 C C . SER A 1 93 ? 10.422 -12.994 -6.774 1.00 67.25 93 SER A C 1
ATOM 759 O O . SER A 1 93 ? 11.064 -12.475 -7.686 1.00 67.25 93 SER A O 1
ATOM 761 N N . ARG A 1 94 ? 11.004 -13.720 -5.809 1.00 63.50 94 ARG A N 1
ATOM 762 C CA . ARG A 1 94 ? 12.457 -13.976 -5.742 1.00 63.50 94 ARG A CA 1
ATOM 763 C C . ARG A 1 94 ? 13.012 -14.674 -6.985 1.00 63.50 94 ARG A C 1
ATOM 765 O O . ARG A 1 94 ? 14.214 -14.633 -7.189 1.00 63.50 94 ARG A O 1
ATOM 772 N N . THR A 1 95 ? 12.167 -15.341 -7.769 1.00 63.06 95 THR A N 1
ATOM 773 C CA . THR A 1 95 ? 12.598 -16.136 -8.929 1.00 63.06 95 THR A CA 1
ATOM 774 C C . THR A 1 95 ? 12.553 -15.349 -10.236 1.00 63.06 95 THR A C 1
ATOM 776 O O . THR A 1 95 ? 13.289 -15.665 -11.160 1.00 63.06 95 THR A O 1
ATOM 779 N N . THR A 1 96 ? 11.684 -14.341 -10.337 1.00 62.25 96 THR A N 1
ATOM 780 C CA . THR A 1 96 ? 11.496 -13.559 -11.572 1.00 62.25 96 THR A CA 1
ATOM 781 C C . THR A 1 96 ? 11.906 -12.099 -11.427 1.00 62.25 96 THR A C 1
ATOM 783 O O . THR A 1 96 ? 11.860 -11.372 -12.416 1.00 62.25 96 THR A O 1
ATOM 786 N N . GLU A 1 97 ? 12.241 -11.658 -10.207 1.00 61.25 97 GLU A N 1
ATOM 787 C CA . GLU A 1 97 ? 12.595 -10.276 -9.838 1.00 61.25 97 GLU A CA 1
ATOM 788 C C . GLU A 1 97 ? 11.565 -9.222 -10.282 1.00 61.25 97 GLU A C 1
ATOM 790 O O . GLU A 1 97 ? 11.820 -8.021 -10.271 1.00 61.25 97 GLU A O 1
ATOM 795 N N . LYS A 1 98 ? 10.353 -9.661 -10.643 1.00 59.28 98 LYS A N 1
ATOM 796 C CA . LYS A 1 98 ? 9.264 -8.809 -11.115 1.00 59.28 98 LYS A CA 1
ATOM 797 C C . LYS A 1 98 ? 7.994 -9.093 -10.331 1.00 59.28 98 LYS A C 1
ATOM 799 O O . LYS A 1 98 ? 7.636 -10.249 -10.092 1.00 59.28 98 LYS A O 1
ATOM 804 N N . THR A 1 99 ? 7.279 -8.035 -9.958 1.00 61.03 99 THR A N 1
ATOM 805 C CA . THR A 1 99 ? 5.859 -8.149 -9.634 1.00 61.03 99 THR A CA 1
ATOM 806 C C . THR A 1 99 ? 5.115 -8.386 -10.941 1.00 61.03 99 THR A C 1
ATOM 808 O O . THR A 1 99 ? 5.379 -7.746 -11.959 1.00 61.03 99 THR A O 1
ATOM 811 N N . HIS A 1 100 ? 4.190 -9.341 -10.935 1.00 59.31 100 HIS A N 1
ATOM 812 C CA . HIS A 1 100 ? 3.511 -9.783 -12.153 1.00 59.31 100 HIS A CA 1
ATOM 813 C C . HIS A 1 100 ? 2.657 -8.672 -12.797 1.00 59.31 100 HIS A C 1
ATOM 815 O O . HIS A 1 100 ? 2.420 -8.716 -13.998 1.00 59.31 100 HIS A O 1
ATOM 821 N N . ASN A 1 101 ? 2.260 -7.654 -12.018 1.00 61.88 101 ASN A N 1
ATOM 822 C CA . ASN A 1 101 ? 1.284 -6.636 -12.425 1.00 61.88 101 ASN A CA 1
ATOM 823 C C . ASN A 1 101 ? 1.825 -5.192 -12.368 1.00 61.88 101 ASN A C 1
ATOM 825 O O . ASN A 1 101 ? 1.044 -4.249 -12.460 1.00 61.88 101 ASN A O 1
ATOM 829 N N . GLY A 1 102 ? 3.134 -4.992 -12.152 1.00 66.44 102 GLY A N 1
ATOM 830 C CA . GLY A 1 102 ? 3.733 -3.648 -12.088 1.00 66.44 102 GLY A CA 1
ATOM 831 C C . GLY A 1 102 ? 3.239 -2.777 -10.923 1.00 66.44 102 GLY A C 1
ATOM 832 O O . GLY A 1 102 ? 3.377 -1.554 -10.960 1.00 66.44 102 GLY A O 1
ATOM 833 N N . GLY A 1 103 ? 2.648 -3.399 -9.901 1.00 79.06 103 GLY A N 1
ATOM 834 C CA . GLY A 1 103 ? 2.131 -2.710 -8.728 1.00 79.06 103 GLY A CA 1
ATOM 835 C C . GLY A 1 103 ? 3.177 -2.403 -7.675 1.00 79.06 103 GLY A C 1
ATOM 836 O O . GLY A 1 103 ? 4.241 -3.018 -7.614 1.00 79.06 103 GLY A O 1
ATOM 837 N N . ALA A 1 104 ? 2.822 -1.434 -6.841 1.00 87.75 104 ALA A N 1
ATOM 838 C CA . ALA A 1 104 ? 3.657 -0.876 -5.792 1.00 87.75 104 ALA A CA 1
ATOM 839 C C . ALA A 1 104 ? 3.200 -1.322 -4.399 1.00 87.75 104 ALA A C 1
ATOM 841 O O . ALA A 1 104 ? 4.016 -1.550 -3.502 1.00 87.75 104 ALA A O 1
ATOM 842 N N . TRP A 1 105 ? 1.882 -1.455 -4.226 1.00 91.62 105 TRP A N 1
ATOM 843 C CA . TRP A 1 105 ? 1.246 -1.713 -2.942 1.00 91.62 105 TRP A CA 1
ATOM 844 C C . TRP A 1 105 ? 0.282 -2.889 -3.013 1.00 91.62 105 TRP A C 1
ATOM 846 O O . TRP A 1 105 ? -0.508 -3.016 -3.948 1.00 91.62 105 TRP A O 1
ATOM 856 N N . LYS A 1 106 ? 0.2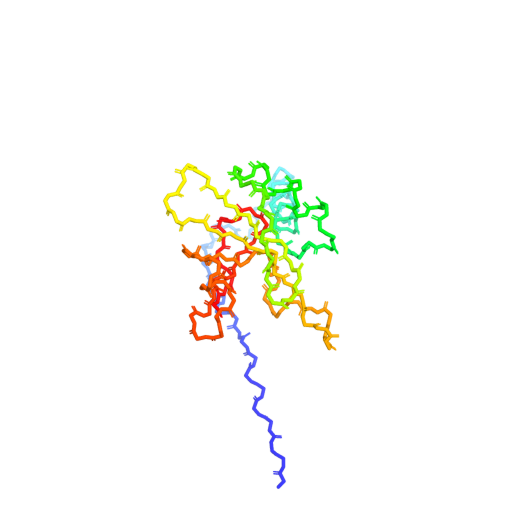80 -3.689 -1.953 1.00 91.12 106 LYS A N 1
ATOM 857 C CA . LYS A 1 106 ? -0.828 -4.558 -1.562 1.00 91.12 106 LYS A CA 1
ATOM 858 C C . LYS A 1 106 ? -1.643 -3.841 -0.495 1.00 91.12 106 LYS A C 1
ATOM 860 O O . LYS A 1 106 ? -1.053 -3.274 0.421 1.00 91.12 106 LYS A O 1
ATOM 865 N N . ARG A 1 107 ? -2.975 -3.864 -0.593 1.00 92.25 107 ARG A N 1
ATOM 866 C CA . ARG A 1 107 ? -3.884 -3.207 0.366 1.00 92.25 107 ARG A CA 1
ATOM 867 C C . ARG A 1 107 ? -4.943 -4.175 0.882 1.00 92.25 107 ARG A C 1
ATOM 869 O O . ARG A 1 107 ? -5.570 -4.879 0.090 1.00 92.25 107 ARG A O 1
ATOM 876 N N . ALA A 1 108 ? -5.172 -4.194 2.193 1.00 92.25 108 ALA A N 1
ATOM 877 C CA . ALA A 1 108 ? -6.227 -4.995 2.809 1.00 92.25 108 ALA A CA 1
ATOM 878 C C . ALA A 1 108 ? -6.721 -4.394 4.131 1.00 92.25 108 ALA A C 1
ATOM 880 O O . ALA A 1 108 ? -6.182 -3.410 4.636 1.00 92.25 108 ALA A O 1
ATOM 881 N N . LYS A 1 109 ? -7.752 -5.026 4.708 1.00 92.38 109 LYS A N 1
ATOM 882 C CA . LYS A 1 109 ? -8.368 -4.564 5.958 1.00 92.38 109 LYS A CA 1
ATOM 883 C C . LYS A 1 109 ? -7.630 -4.982 7.233 1.00 92.38 109 LYS A C 1
ATOM 885 O O . LYS A 1 109 ? -7.950 -4.503 8.316 1.00 92.38 109 LYS A O 1
ATOM 890 N N . SER A 1 110 ? -6.652 -5.873 7.126 1.00 91.19 110 SER A N 1
ATOM 891 C CA . SER A 1 110 ? -5.846 -6.321 8.259 1.00 91.19 110 SER A CA 1
ATOM 892 C C . SER A 1 110 ? -4.471 -6.823 7.802 1.00 91.19 110 SER A C 1
ATOM 894 O O . SER A 1 110 ? -4.320 -7.216 6.639 1.00 91.19 110 SER A O 1
ATOM 896 N N . PRO A 1 111 ? -3.477 -6.863 8.709 1.00 89.75 111 PRO A N 1
ATOM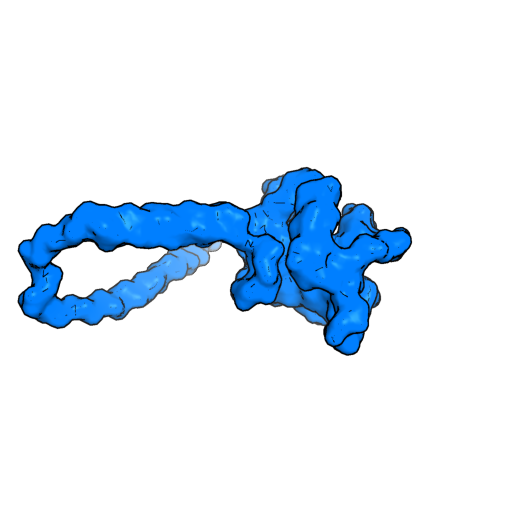 897 C CA . PRO A 1 111 ? -2.190 -7.518 8.460 1.00 89.75 111 PRO A CA 1
ATOM 898 C C . PRO A 1 111 ? -2.333 -8.985 8.021 1.00 89.75 111 PRO A C 1
ATOM 900 O O . PRO A 1 111 ? -1.642 -9.436 7.108 1.00 89.75 111 PRO A O 1
ATOM 903 N N . ASP A 1 112 ? -3.281 -9.720 8.609 1.00 89.81 112 ASP A N 1
ATOM 904 C CA . ASP A 1 112 ? -3.524 -11.126 8.261 1.00 89.81 112 ASP A CA 1
ATOM 905 C C . ASP A 1 112 ? -4.067 -11.281 6.843 1.00 89.81 112 ASP A C 1
ATOM 907 O O . ASP A 1 112 ? -3.637 -12.165 6.101 1.00 89.81 112 ASP A O 1
ATOM 911 N N . ALA A 1 113 ? -4.965 -10.382 6.431 1.00 88.88 113 ALA A N 1
ATOM 912 C CA . ALA A 1 113 ? -5.485 -10.361 5.072 1.00 88.88 113 ALA A CA 1
ATOM 913 C C . ALA A 1 113 ? -4.386 -10.037 4.047 1.00 88.88 113 ALA A C 1
ATOM 915 O O . ALA A 1 113 ? -4.366 -10.643 2.978 1.00 88.88 113 ALA A O 1
ATOM 916 N N . LEU A 1 114 ? -3.434 -9.156 4.380 1.00 87.62 114 LEU A N 1
ATOM 917 C CA . LEU A 1 114 ? -2.270 -8.886 3.526 1.00 87.62 114 LEU A CA 1
ATOM 918 C C . LEU A 1 114 ? -1.339 -10.102 3.381 1.00 87.62 114 LEU A C 1
ATOM 920 O O . LEU A 1 114 ? -0.706 -10.271 2.343 1.00 87.62 114 LEU A O 1
ATOM 924 N N . ASN A 1 115 ? -1.262 -10.964 4.396 1.00 86.75 115 ASN A N 1
ATOM 925 C CA . ASN A 1 115 ? -0.458 -12.192 4.373 1.00 86.75 115 ASN A CA 1
ATOM 926 C C . ASN A 1 115 ? -1.207 -13.419 3.818 1.00 86.75 115 ASN A C 1
ATOM 928 O O . ASN A 1 115 ? -0.616 -14.502 3.690 1.00 86.75 115 ASN A O 1
ATOM 932 N N . SER A 1 116 ? -2.504 -13.290 3.539 1.00 83.62 116 SER A N 1
ATOM 933 C CA . SER A 1 116 ? -3.363 -14.404 3.151 1.00 83.62 116 SER A CA 1
ATOM 934 C C . SER A 1 116 ? -3.251 -14.712 1.660 1.00 83.62 116 SER A C 1
ATOM 936 O O . SER A 1 116 ? -3.458 -13.853 0.806 1.00 83.62 116 SER A O 1
ATOM 938 N N . LYS A 1 117 ? -2.990 -15.985 1.339 1.00 77.69 117 LYS A N 1
ATOM 939 C CA . LYS A 1 117 ? -3.020 -16.496 -0.042 1.00 77.69 117 LYS A CA 1
ATOM 940 C C . LYS A 1 117 ? -4.449 -16.638 -0.582 1.00 77.69 117 LYS A C 1
ATOM 942 O O . LYS A 1 117 ? -4.636 -16.655 -1.794 1.00 77.69 117 LYS A O 1
ATOM 947 N N . THR A 1 118 ? -5.434 -16.729 0.312 1.00 80.00 118 THR A N 1
ATOM 948 C CA . THR A 1 118 ? -6.849 -16.927 -0.028 1.00 80.00 118 THR A CA 1
ATOM 949 C C . THR A 1 118 ? -7.556 -15.601 -0.284 1.00 80.00 118 THR A C 1
ATOM 951 O O . THR A 1 118 ? -8.321 -15.495 -1.231 1.00 80.00 118 THR A O 1
ATOM 954 N N . ILE A 1 119 ? -7.277 -14.577 0.533 1.00 75.75 119 ILE A N 1
ATOM 955 C CA . ILE A 1 119 ? -7.962 -13.271 0.462 1.00 75.75 119 ILE A CA 1
ATOM 956 C C . ILE A 1 119 ? -7.403 -12.390 -0.671 1.00 75.75 119 ILE A C 1
ATOM 958 O O . ILE A 1 119 ? -8.003 -11.363 -0.960 1.00 75.75 119 ILE A O 1
ATOM 962 N N . ARG A 1 120 ? -6.295 -12.808 -1.317 1.00 70.19 120 ARG A N 1
ATOM 963 C CA . ARG A 1 120 ? -5.617 -12.147 -2.452 1.00 70.19 120 ARG A CA 1
ATOM 964 C C . ARG A 1 120 ? -5.695 -10.615 -2.365 1.00 70.19 120 ARG A C 1
ATOM 966 O O . ARG A 1 120 ? -6.577 -9.994 -2.948 1.00 70.19 120 ARG A O 1
ATOM 973 N N . PRO A 1 121 ? -4.817 -9.984 -1.565 1.00 80.56 121 PRO A N 1
ATOM 974 C CA . PRO A 1 121 ? -4.883 -8.548 -1.364 1.00 80.56 121 PRO A CA 1
ATOM 975 C C . PRO A 1 121 ? -4.695 -7.812 -2.690 1.00 80.56 121 PRO A C 1
ATOM 977 O O . PRO A 1 121 ? -3.757 -8.081 -3.447 1.00 80.56 121 PRO A O 1
ATOM 980 N N . ARG A 1 122 ? -5.570 -6.832 -2.913 1.00 87.50 122 ARG A N 1
ATOM 981 C CA . ARG A 1 122 ? -5.612 -6.020 -4.128 1.00 87.50 122 ARG A CA 1
ATOM 982 C C . ARG A 1 122 ? -4.279 -5.310 -4.357 1.00 87.50 122 ARG A C 1
ATOM 984 O O . ARG A 1 122 ? -3.709 -4.749 -3.415 1.00 87.50 122 ARG A O 1
ATOM 991 N N . THR A 1 123 ? -3.823 -5.300 -5.609 1.00 89.00 123 THR A N 1
ATOM 992 C CA . THR A 1 123 ? -2.607 -4.595 -6.039 1.00 89.00 123 THR A CA 1
ATOM 993 C C . THR A 1 123 ? -2.941 -3.195 -6.545 1.00 89.00 123 THR A C 1
ATOM 995 O O . THR A 1 123 ? -3.860 -3.030 -7.348 1.00 89.00 123 THR A O 1
ATOM 998 N N . PHE A 1 124 ? -2.163 -2.202 -6.122 1.00 89.25 124 PHE A N 1
ATOM 999 C CA . PHE A 1 124 ? -2.317 -0.798 -6.499 1.00 89.25 124 PHE A CA 1
ATOM 1000 C C . PHE A 1 124 ? -1.018 -0.190 -7.041 1.00 89.25 124 PHE A C 1
ATOM 1002 O O . PHE A 1 124 ? 0.081 -0.668 -6.739 1.00 89.25 124 PHE A O 1
ATOM 1009 N N . ASN A 1 125 ? -1.160 0.887 -7.818 1.00 87.62 125 ASN A N 1
ATOM 1010 C CA . ASN A 1 125 ? -0.064 1.764 -8.243 1.00 87.62 125 ASN A CA 1
ATOM 1011 C C . ASN A 1 125 ? 0.535 2.546 -7.050 1.00 87.62 125 ASN A C 1
ATOM 1013 O O . ASN A 1 125 ? 0.011 2.479 -5.938 1.00 87.62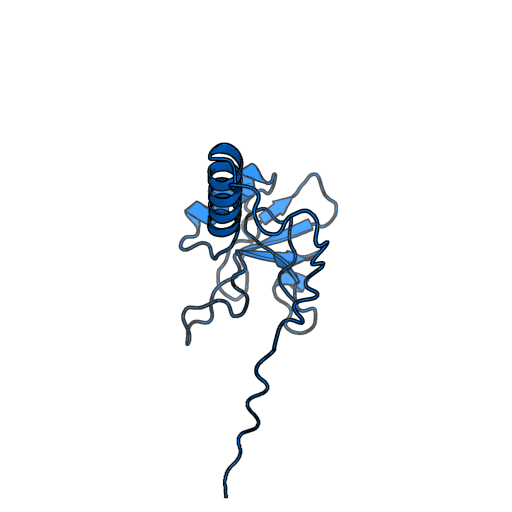 125 ASN A O 1
ATOM 1017 N N . ARG A 1 126 ? 1.618 3.310 -7.255 1.00 89.75 126 ARG A N 1
ATOM 1018 C CA . ARG A 1 126 ? 2.374 3.974 -6.169 1.00 89.75 126 ARG A CA 1
ATOM 1019 C C . ARG A 1 126 ? 1.559 4.979 -5.358 1.00 89.75 126 ARG A C 1
ATOM 1021 O O . ARG A 1 126 ? 1.881 5.170 -4.187 1.00 89.75 126 ARG A O 1
ATOM 1028 N N . ASN A 1 127 ? 0.507 5.556 -5.939 1.00 89.38 127 ASN A N 1
ATOM 1029 C CA . ASN A 1 127 ? -0.353 6.553 -5.290 1.00 89.38 127 ASN A CA 1
ATOM 1030 C C . ASN A 1 127 ? -1.633 5.971 -4.668 1.00 89.38 127 ASN A C 1
ATOM 1032 O O . ASN A 1 127 ? -2.394 6.711 -4.057 1.00 89.38 127 ASN A O 1
ATOM 1036 N N . LEU A 1 128 ? -1.874 4.657 -4.777 1.00 87.62 128 LEU A N 1
ATOM 1037 C CA . LEU A 1 128 ? -3.105 3.990 -4.310 1.00 87.62 128 LEU A CA 1
ATOM 1038 C C . LEU A 1 128 ? -4.400 4.450 -5.011 1.00 87.62 128 LEU A C 1
ATOM 1040 O O . LEU A 1 128 ? -5.493 4.207 -4.494 1.00 87.62 128 LEU A O 1
ATOM 1044 N N . GLU A 1 129 ? -4.291 5.066 -6.186 1.00 84.94 129 GLU A N 1
ATOM 1045 C CA . GLU A 1 129 ? -5.422 5.589 -6.967 1.00 84.94 129 GLU A CA 1
ATOM 1046 C C . GLU A 1 129 ? -5.975 4.539 -7.931 1.00 84.94 129 GLU A C 1
ATOM 1048 O O . GLU A 1 129 ? -7.187 4.393 -8.079 1.00 84.94 129 GLU A O 1
ATOM 1053 N N . ILE A 1 130 ? -5.082 3.763 -8.552 1.00 81.62 130 ILE A N 1
ATOM 1054 C CA . ILE A 1 130 ? -5.437 2.790 -9.587 1.00 81.62 130 ILE A CA 1
ATOM 1055 C C . ILE A 1 130 ? -5.208 1.380 -9.049 1.00 81.62 130 ILE A C 1
ATOM 1057 O O . ILE A 1 130 ? -4.110 1.039 -8.594 1.00 81.62 130 ILE A O 1
ATOM 1061 N N . ARG A 1 131 ? -6.247 0.539 -9.126 1.00 84.94 131 ARG A N 1
ATOM 1062 C CA . ARG A 1 131 ? -6.147 -0.904 -8.873 1.00 84.94 131 ARG A CA 1
ATOM 1063 C C . ARG A 1 131 ? -5.633 -1.596 -10.134 1.00 84.94 131 ARG A C 1
ATOM 1065 O O . ARG A 1 131 ? -6.261 -1.500 -11.180 1.00 84.94 131 ARG A O 1
ATOM 1072 N N . LEU A 1 132 ? -4.535 -2.334 -10.003 1.00 77.88 132 LEU A N 1
ATOM 1073 C CA . LEU A 1 132 ? -3.873 -3.040 -11.108 1.00 77.88 132 LEU A CA 1
ATOM 1074 C C . LEU A 1 132 ? -4.177 -4.540 -11.132 1.00 77.88 132 LEU A C 1
ATOM 1076 O O . LEU A 1 132 ? -3.978 -5.192 -12.150 1.00 77.88 132 LEU A O 1
ATOM 1080 N N . GLY A 1 133 ? -4.652 -5.106 -10.018 1.00 69.25 133 GLY A N 1
ATOM 1081 C CA . GLY A 1 133 ? -4.989 -6.527 -9.957 1.00 69.25 133 GLY A CA 1
ATOM 1082 C C . GLY A 1 133 ? -5.550 -6.995 -8.616 1.00 69.25 133 GLY A C 1
ATOM 1083 O O . GLY A 1 133 ? -5.833 -6.185 -7.720 1.00 69.25 133 GLY A O 1
ATOM 1084 N N . ASP A 1 134 ? -5.701 -8.316 -8.510 1.00 60.09 134 ASP A N 1
ATOM 1085 C CA . ASP A 1 134 ? -6.125 -9.073 -7.323 1.00 60.09 134 ASP A CA 1
ATOM 1086 C C . ASP A 1 134 ? -5.100 -10.165 -6.976 1.00 60.09 134 ASP A C 1
ATOM 1088 O O . ASP A 1 134 ? -4.815 -11.007 -7.860 1.00 60.09 134 ASP A O 1
#

pLDDT: mean 75.02, std 18.6, range [35.28, 96.19]